Protein AF-A0A0U9H890-F1 (afdb_monomer_lite)

InterPro domains:
  IPR058676 YuzK [PF26149] (34-78)

Foldseek 3Di:
DDDDPPDPPPPPPPDDDDPDDPPPDPPPPDDPVNQVVCCVPPVDGVVCCVPDPVNVVVVVVVVVVVVVVVVVVVVVVVVD

Secondary structure (DSSP, 8-state):
----SS-----------------TT------HHHHHHHHHHHSS-HHHHHH-HHHHHHHHHHHHHHHHHHHHHHHHHTT-

Organism: NCBI:txid171693

Sequence (80 aa):
MFRVPYCDTFIHVHKTKGWFTINSGISMNYTPEMEKGMQQAHKVPYAEYERKLETRLEVEKSRQKEYEKSKALINNLDKM

pLDDT: mean 71.38, std 22.78, range [26.33, 95.38]

Radius of gyration: 18.0 Å; chains: 1; bounding box: 29×30×60 Å

Structure (mmCIF, N/CA/C/O backbone):
data_AF-A0A0U9H890-F1
#
_entry.id   AF-A0A0U9H890-F1
#
loop_
_atom_site.group_PDB
_atom_site.id
_atom_site.type_symbol
_atom_site.label_atom_id
_atom_site.label_alt_id
_atom_site.label_comp_id
_atom_site.label_asym_id
_atom_site.label_entity_id
_atom_site.label_seq_id
_atom_site.pdbx_PDB_ins_code
_atom_site.Cartn_x
_atom_site.Cartn_y
_atom_site.Cartn_z
_atom_site.occupancy
_atom_site.B_iso_or_equiv
_atom_site.auth_seq_id
_atom_site.auth_comp_id
_atom_site.auth_asym_id
_atom_site.auth_atom_id
_atom_site.pdbx_PDB_model_num
ATOM 1 N N . MET A 1 1 ? -14.043 15.319 9.817 1.00 32.97 1 MET A N 1
ATOM 2 C CA . MET A 1 1 ? -13.563 15.704 8.473 1.00 32.97 1 MET A CA 1
ATOM 3 C C . MET A 1 1 ? -12.074 15.382 8.431 1.00 32.97 1 MET A C 1
ATOM 5 O O . MET A 1 1 ? -11.288 16.173 8.925 1.00 32.97 1 MET A O 1
ATOM 9 N N . PHE A 1 2 ? -11.693 14.172 8.005 1.00 27.66 2 PHE A N 1
ATOM 10 C CA . PHE A 1 2 ? -10.291 13.731 8.023 1.00 27.66 2 PHE A CA 1
ATOM 11 C C . PHE A 1 2 ? -9.725 13.776 6.606 1.00 27.66 2 PHE A C 1
ATOM 13 O O . PHE A 1 2 ? -10.187 13.063 5.719 1.00 27.66 2 PHE A O 1
ATOM 20 N N . ARG A 1 3 ? -8.770 14.686 6.413 1.00 26.33 3 ARG A N 1
ATOM 21 C CA . ARG A 1 3 ? -8.034 14.941 5.176 1.00 26.33 3 ARG A CA 1
ATOM 22 C C . ARG A 1 3 ? -6.857 13.970 5.122 1.00 26.33 3 ARG A C 1
ATOM 24 O O . ARG A 1 3 ? -6.020 13.982 6.020 1.00 26.33 3 ARG A O 1
ATOM 31 N N . VAL A 1 4 ? -6.826 13.109 4.109 1.00 36.38 4 VAL A N 1
ATOM 32 C CA . VAL A 1 4 ? -5.688 12.224 3.830 1.00 36.38 4 VAL A CA 1
ATOM 33 C C . VAL A 1 4 ? -4.579 13.096 3.216 1.00 36.38 4 VAL A C 1
ATOM 35 O O . VAL A 1 4 ? -4.846 13.749 2.211 1.00 36.38 4 VAL A O 1
ATOM 38 N N . PRO A 1 5 ? -3.368 13.186 3.800 1.00 38.25 5 PRO A N 1
ATOM 39 C CA . PRO A 1 5 ? -2.363 14.184 3.409 1.00 38.25 5 PRO A CA 1
ATOM 40 C C . PRO A 1 5 ? -1.483 13.775 2.215 1.00 38.25 5 PRO A C 1
ATOM 42 O O . PRO A 1 5 ? -0.419 14.352 2.015 1.00 38.25 5 PRO A O 1
ATOM 45 N N . TYR A 1 6 ? -1.900 12.809 1.398 1.00 44.34 6 TYR A N 1
ATOM 46 C CA . TYR A 1 6 ? -1.165 12.427 0.195 1.00 44.34 6 TYR A CA 1
ATOM 47 C C . TYR A 1 6 ? -2.111 12.477 -1.003 1.00 44.34 6 TYR A C 1
ATOM 49 O O . TYR A 1 6 ? -3.112 11.769 -1.016 1.00 44.34 6 TYR A O 1
ATOM 57 N N . CYS A 1 7 ? -1.758 13.316 -1.986 1.00 36.19 7 CYS A N 1
ATOM 58 C CA . CYS A 1 7 ? -2.448 13.572 -3.261 1.00 36.19 7 CYS A CA 1
ATOM 59 C C . CYS A 1 7 ? -3.429 14.765 -3.314 1.00 36.19 7 CYS A C 1
ATOM 61 O O . CYS A 1 7 ? -4.463 14.672 -3.963 1.00 36.19 7 CYS A O 1
ATOM 63 N N . ASP A 1 8 ? -3.054 15.930 -2.774 1.00 36.53 8 ASP A N 1
ATOM 64 C CA . ASP A 1 8 ? -3.575 17.216 -3.280 1.00 36.53 8 ASP A CA 1
ATOM 65 C C . ASP A 1 8 ? -2.675 17.726 -4.427 1.00 36.53 8 ASP A C 1
ATOM 67 O O . ASP A 1 8 ? -2.082 18.799 -4.360 1.00 36.53 8 ASP A O 1
ATOM 71 N N . THR A 1 9 ? -2.549 16.956 -5.511 1.00 42.88 9 THR A N 1
ATOM 72 C CA . THR A 1 9 ? -2.244 17.557 -6.816 1.00 42.88 9 THR A CA 1
ATOM 73 C C . THR A 1 9 ? -3.577 17.804 -7.496 1.00 42.88 9 THR A C 1
ATOM 75 O O . THR A 1 9 ? -4.138 16.940 -8.163 1.00 42.88 9 THR A O 1
ATOM 78 N N . PHE A 1 10 ? -4.115 19.006 -7.288 1.00 36.94 10 PHE A N 1
ATOM 79 C CA . PHE A 1 10 ? -5.186 19.556 -8.108 1.00 36.94 10 PHE A CA 1
ATOM 80 C C . PHE A 1 10 ? -4.644 19.628 -9.539 1.00 36.94 10 PHE A C 1
ATOM 82 O O . PHE A 1 10 ? -3.972 20.589 -9.914 1.00 36.94 10 PHE A O 1
ATOM 89 N N . ILE A 1 11 ? -4.830 18.555 -10.311 1.00 43.00 11 ILE A N 1
ATOM 90 C CA . ILE A 1 11 ? -4.373 18.484 -11.692 1.00 43.00 11 ILE A CA 1
ATOM 91 C C . ILE A 1 11 ? -5.191 19.536 -12.439 1.00 43.00 11 ILE A C 1
ATOM 93 O O . ILE A 1 11 ? -6.359 19.322 -12.756 1.00 43.00 11 ILE A O 1
ATOM 97 N N . HIS A 1 12 ? -4.601 20.707 -12.678 1.00 32.72 12 HIS A N 1
ATOM 98 C CA . HIS A 1 12 ? -5.107 21.628 -13.684 1.00 32.72 12 HIS A CA 1
ATOM 99 C C . HIS A 1 12 ? -5.002 20.892 -15.019 1.00 32.72 12 HIS A C 1
ATOM 101 O O . HIS A 1 12 ? -3.933 20.812 -15.624 1.00 32.72 12 HIS A O 1
ATOM 107 N N . VAL A 1 13 ? -6.107 20.282 -15.449 1.00 43.78 13 VAL A N 1
ATOM 108 C CA . VAL A 1 13 ? -6.212 19.634 -16.755 1.00 43.78 13 VAL A CA 1
ATOM 109 C C . VAL A 1 13 ? -6.246 20.737 -17.809 1.00 43.78 13 VAL A C 1
ATOM 111 O O . VAL A 1 13 ? -7.306 21.176 -18.251 1.00 43.78 13 VAL A O 1
ATOM 114 N N . HIS A 1 14 ? -5.072 21.199 -18.232 1.00 35.03 14 HIS A N 1
ATOM 115 C CA . HIS A 1 14 ? -4.948 21.910 -19.495 1.00 35.03 14 HIS A CA 1
ATOM 116 C C . HIS A 1 14 ? -5.152 20.894 -20.623 1.00 35.03 14 HIS A C 1
ATOM 118 O O . HIS A 1 14 ? -4.258 20.122 -20.963 1.00 35.03 14 HIS A O 1
ATOM 124 N N . LYS A 1 15 ? -6.355 20.871 -21.210 1.00 46.75 15 LYS A N 1
ATOM 125 C CA . LYS A 1 15 ? -6.577 20.202 -22.495 1.00 46.75 15 LYS A CA 1
ATOM 126 C C . LYS A 1 15 ? -5.888 21.014 -23.589 1.00 46.75 15 LYS A C 1
ATOM 128 O O . LYS A 1 15 ? -6.459 21.982 -24.084 1.00 46.75 15 LYS A O 1
ATOM 133 N N . THR A 1 16 ? -4.716 20.581 -24.030 1.00 40.97 16 THR A N 1
ATOM 134 C CA . THR A 1 16 ? -4.181 20.978 -25.336 1.00 40.97 16 THR A CA 1
ATOM 135 C C . THR A 1 16 ? -4.063 19.748 -26.225 1.00 40.97 16 THR A C 1
ATOM 137 O O . THR A 1 16 ? -3.473 18.728 -25.884 1.00 40.97 16 THR A O 1
ATOM 140 N N . LYS A 1 17 ? -4.765 19.831 -27.357 1.00 46.12 17 LYS A N 1
ATOM 141 C CA . LYS A 1 17 ? -4.819 18.824 -28.413 1.00 46.12 17 LYS A CA 1
ATOM 142 C C . LYS A 1 17 ? -3.469 18.795 -29.127 1.00 46.12 17 LYS A C 1
ATOM 144 O O . LYS A 1 17 ? -2.997 19.849 -29.543 1.00 46.12 17 LYS A O 1
ATOM 149 N N . GLY A 1 18 ? -2.906 17.615 -29.355 1.00 36.44 18 GLY A N 1
ATOM 150 C CA . GLY A 1 18 ? -1.794 17.483 -30.288 1.00 36.44 18 GLY A CA 1
ATOM 151 C C . GLY A 1 18 ? -1.118 16.122 -30.251 1.00 36.44 18 GLY A C 1
ATOM 152 O O . GLY A 1 18 ? -0.806 15.605 -29.184 1.00 36.44 18 GLY A O 1
ATOM 153 N N . TRP A 1 19 ? -0.889 15.575 -31.442 1.00 42.03 19 TRP A N 1
ATOM 154 C CA . TRP A 1 19 ? -0.040 14.422 -31.734 1.00 42.03 19 TRP A CA 1
ATOM 155 C C . TRP A 1 19 ? 1.425 14.780 -31.446 1.00 42.03 19 TRP A C 1
ATOM 157 O O . TRP A 1 19 ? 2.206 15.049 -32.354 1.00 42.03 19 TRP A O 1
ATOM 167 N N . PHE A 1 20 ? 1.794 14.868 -30.172 1.00 40.16 20 PHE A N 1
ATOM 168 C CA . PHE A 1 20 ? 3.180 15.061 -29.769 1.00 40.16 20 PHE A CA 1
ATOM 169 C C . PHE A 1 20 ? 3.704 13.729 -29.253 1.00 40.16 20 PHE A C 1
ATOM 171 O O . PHE A 1 20 ? 3.182 13.174 -28.288 1.00 40.16 20 PHE A O 1
ATOM 178 N N . THR A 1 21 ? 4.718 13.207 -29.944 1.00 41.09 21 THR A N 1
ATOM 179 C CA . THR A 1 21 ? 5.609 12.149 -29.465 1.00 41.09 21 THR A CA 1
ATOM 180 C C . THR A 1 21 ? 5.884 12.372 -27.987 1.00 41.09 21 THR A C 1
ATOM 182 O O . THR A 1 21 ? 6.512 13.367 -27.619 1.00 41.09 21 THR A O 1
ATOM 185 N N . ILE A 1 22 ? 5.386 11.475 -27.134 1.00 57.06 22 ILE A N 1
ATOM 186 C CA .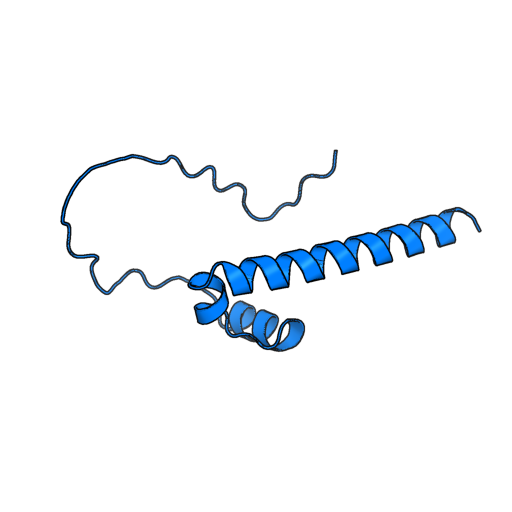 ILE A 1 22 ? 5.737 11.513 -25.720 1.00 57.06 22 ILE A CA 1
ATOM 187 C C . ILE A 1 22 ? 7.209 11.131 -25.693 1.00 57.06 22 ILE A C 1
ATOM 189 O O . ILE A 1 22 ? 7.551 9.965 -25.879 1.00 57.06 22 ILE A O 1
ATOM 193 N N . ASN A 1 23 ? 8.073 12.140 -25.575 1.00 50.72 23 ASN A N 1
ATOM 194 C CA . ASN A 1 23 ? 9.496 11.958 -25.362 1.00 50.72 23 ASN A CA 1
ATOM 195 C C . ASN A 1 23 ? 9.671 10.856 -24.316 1.00 50.72 23 ASN A C 1
ATOM 197 O O . ASN A 1 23 ? 9.161 10.955 -23.197 1.00 50.72 23 ASN A O 1
ATOM 201 N N . SER A 1 24 ? 10.358 9.797 -24.720 1.00 55.19 24 SER A N 1
ATOM 202 C CA . SER A 1 24 ? 10.872 8.707 -23.900 1.00 55.19 24 SER A CA 1
ATOM 203 C C . SER A 1 24 ? 11.834 9.269 -22.846 1.00 55.19 24 SER A C 1
ATOM 205 O O . SER A 1 24 ? 13.047 9.170 -22.984 1.00 55.19 24 SER A O 1
ATOM 207 N N . GLY A 1 25 ? 11.286 9.956 -21.841 1.00 47.56 25 GLY A N 1
ATOM 208 C CA . GLY A 1 25 ? 12.061 10.786 -20.921 1.00 47.56 25 GLY A CA 1
ATOM 209 C C . GLY A 1 25 ? 11.281 11.422 -19.767 1.00 47.56 25 GLY A C 1
ATOM 210 O O . GLY A 1 25 ? 11.835 12.273 -19.081 1.00 47.56 25 GLY A O 1
ATOM 211 N N . ILE A 1 26 ? 10.033 11.021 -19.493 1.00 50.88 26 ILE A N 1
ATOM 212 C CA . ILE A 1 26 ? 9.442 11.277 -18.170 1.00 50.88 26 ILE A CA 1
ATOM 213 C C . ILE A 1 26 ? 9.930 10.146 -17.266 1.00 50.88 26 ILE A C 1
ATOM 215 O O . ILE A 1 26 ? 9.272 9.122 -17.106 1.00 50.88 26 ILE A O 1
ATOM 219 N N . SER A 1 27 ? 11.141 10.313 -16.734 1.00 51.41 27 SER A N 1
ATOM 220 C CA . SER A 1 27 ? 11.602 9.564 -15.568 1.00 51.41 27 SER A CA 1
ATOM 221 C C . SER A 1 27 ? 10.633 9.881 -14.433 1.00 51.41 27 SER A C 1
ATOM 223 O O . SER A 1 27 ? 10.761 10.917 -13.780 1.00 51.41 27 SER A O 1
ATOM 225 N N . MET A 1 28 ? 9.609 9.044 -14.240 1.00 55.47 28 MET A N 1
ATOM 226 C CA . MET A 1 28 ? 8.824 9.083 -13.014 1.00 55.47 28 MET A CA 1
ATOM 227 C C . MET A 1 28 ? 9.812 8.908 -11.866 1.00 55.47 28 MET A C 1
ATOM 229 O O . MET A 1 28 ? 10.436 7.859 -11.733 1.00 55.47 28 MET A O 1
ATOM 233 N N . ASN A 1 29 ? 9.984 9.955 -11.064 1.00 61.66 29 ASN A N 1
ATOM 234 C CA . ASN A 1 29 ? 10.813 9.917 -9.869 1.00 61.66 29 ASN A CA 1
ATOM 235 C C . ASN A 1 29 ? 10.077 9.115 -8.785 1.00 61.66 29 ASN A C 1
ATOM 237 O O . ASN A 1 29 ? 9.612 9.681 -7.799 1.00 61.66 29 ASN A O 1
ATOM 241 N N . TYR A 1 30 ? 9.897 7.811 -8.993 1.00 67.06 30 TYR A N 1
ATOM 242 C CA . TYR A 1 30 ? 9.524 6.897 -7.923 1.00 67.06 30 TYR A CA 1
ATOM 243 C C . TYR A 1 30 ? 10.814 6.424 -7.261 1.00 67.06 30 TYR A C 1
ATOM 245 O O . TYR A 1 30 ? 11.792 6.089 -7.932 1.00 67.06 30 TYR A O 1
ATOM 253 N N . THR A 1 31 ? 10.857 6.472 -5.934 1.00 79.81 31 THR A N 1
ATOM 254 C CA . THR A 1 31 ? 12.077 6.1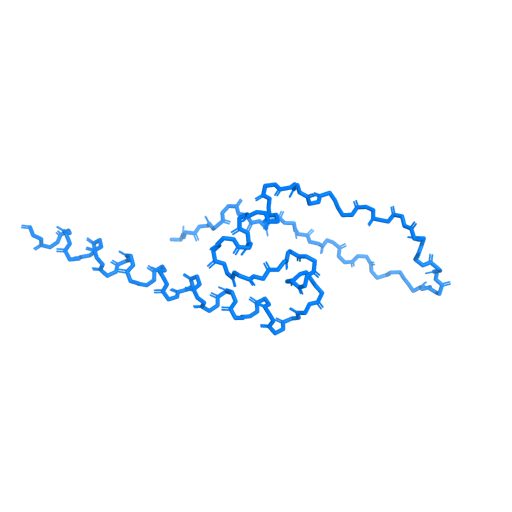19 -5.214 1.00 79.81 31 THR A CA 1
ATOM 255 C C . THR A 1 31 ? 12.166 4.598 -5.037 1.00 79.81 31 THR A C 1
ATOM 257 O O . THR A 1 31 ? 11.131 3.919 -5.003 1.00 79.81 31 THR A O 1
ATOM 260 N N . PRO A 1 32 ? 13.373 4.024 -4.893 1.00 80.69 32 PRO A N 1
ATOM 261 C CA . PRO A 1 32 ? 13.537 2.599 -4.597 1.00 80.69 32 PRO A CA 1
ATOM 262 C C . PRO A 1 32 ? 12.756 2.146 -3.353 1.00 80.69 32 PRO A C 1
ATOM 264 O O . PRO A 1 32 ? 12.328 0.998 -3.256 1.00 80.69 32 PRO A O 1
ATOM 267 N N . GLU A 1 33 ? 12.526 3.053 -2.404 1.00 82.75 33 GLU A N 1
ATOM 268 C CA . GLU A 1 33 ? 11.743 2.812 -1.195 1.00 82.75 33 GLU A CA 1
ATOM 269 C C . GLU A 1 33 ? 10.252 2.639 -1.492 1.00 82.75 33 GLU A C 1
ATOM 271 O O . GLU A 1 33 ? 9.604 1.818 -0.845 1.00 82.75 33 GLU A O 1
ATOM 276 N N . MET A 1 34 ? 9.706 3.357 -2.478 1.00 83.31 34 MET A N 1
ATOM 277 C CA . MET A 1 34 ? 8.313 3.188 -2.904 1.00 83.31 34 MET A CA 1
ATOM 278 C C . MET A 1 34 ? 8.097 1.822 -3.556 1.00 83.31 34 MET A C 1
ATOM 280 O O . MET A 1 34 ? 7.134 1.132 -3.223 1.00 83.31 34 MET A O 1
ATOM 284 N N . GLU A 1 35 ? 9.018 1.410 -4.432 1.00 84.81 35 GLU A N 1
ATOM 285 C CA . GLU A 1 35 ? 9.023 0.076 -5.043 1.00 84.81 35 GLU A CA 1
ATOM 286 C C . GLU A 1 35 ? 9.104 -1.008 -3.961 1.00 84.81 35 GLU A C 1
ATOM 288 O O . GLU A 1 35 ? 8.275 -1.916 -3.903 1.00 84.81 35 GLU A O 1
ATOM 293 N N . LYS A 1 36 ? 10.050 -0.859 -3.027 1.00 87.44 36 LYS A N 1
ATOM 294 C CA . LYS A 1 36 ? 10.214 -1.773 -1.895 1.00 87.44 36 LYS A CA 1
ATOM 295 C C . LYS A 1 36 ? 8.956 -1.842 -1.027 1.00 87.44 36 LYS A C 1
ATOM 297 O O . LYS A 1 36 ? 8.544 -2.936 -0.655 1.00 87.44 36 LYS A O 1
ATOM 302 N N . GLY A 1 37 ? 8.343 -0.702 -0.716 1.00 88.38 37 GLY A N 1
ATOM 303 C CA . GLY A 1 37 ? 7.133 -0.629 0.100 1.00 88.38 37 GLY A CA 1
ATOM 304 C C . GLY A 1 37 ? 5.938 -1.305 -0.568 1.00 88.38 37 GLY A C 1
ATOM 305 O O . GLY A 1 37 ? 5.252 -2.106 0.065 1.00 88.38 37 GLY A O 1
ATOM 306 N N . MET A 1 38 ? 5.729 -1.054 -1.862 1.00 88.81 38 MET A N 1
ATOM 307 C CA . MET A 1 38 ? 4.662 -1.699 -2.633 1.00 88.81 38 MET A CA 1
ATOM 308 C C . MET A 1 38 ? 4.875 -3.208 -2.755 1.00 88.81 38 MET A C 1
ATOM 310 O O . MET A 1 38 ? 3.943 -3.977 -2.510 1.00 88.81 38 MET A O 1
ATOM 314 N N . GLN A 1 39 ? 6.105 -3.648 -3.028 1.00 87.88 39 GLN A N 1
ATOM 315 C CA . GLN A 1 39 ? 6.426 -5.068 -3.125 1.00 87.88 39 GLN A CA 1
ATOM 316 C C . GLN A 1 39 ? 6.263 -5.788 -1.778 1.00 87.88 39 GLN A C 1
ATOM 318 O O . GLN A 1 39 ? 5.780 -6.919 -1.734 1.00 87.88 39 GLN A O 1
ATOM 323 N N . GLN A 1 40 ? 6.626 -5.145 -0.667 1.00 89.75 40 GLN A N 1
ATOM 324 C CA . GLN A 1 40 ? 6.472 -5.720 0.671 1.00 89.75 40 GLN A CA 1
ATOM 325 C C . GLN A 1 40 ? 5.008 -5.787 1.121 1.00 89.75 40 GLN A C 1
ATOM 327 O O . GLN A 1 40 ? 4.589 -6.808 1.662 1.00 89.75 40 GLN A O 1
ATOM 332 N N . ALA A 1 41 ? 4.232 -4.723 0.901 1.00 88.00 41 ALA A N 1
ATOM 333 C CA . ALA A 1 41 ? 2.860 -4.622 1.397 1.00 88.00 41 ALA A CA 1
ATOM 334 C C . ALA A 1 41 ? 1.838 -5.317 0.485 1.00 88.00 41 ALA A C 1
ATOM 336 O O . ALA A 1 41 ? 0.942 -6.012 0.960 1.00 88.00 41 ALA A O 1
ATOM 337 N N . HIS A 1 42 ? 1.977 -5.137 -0.827 1.00 85.06 42 HIS A N 1
ATOM 338 C CA . HIS A 1 42 ? 0.966 -5.518 -1.813 1.00 85.06 42 HIS A CA 1
ATOM 3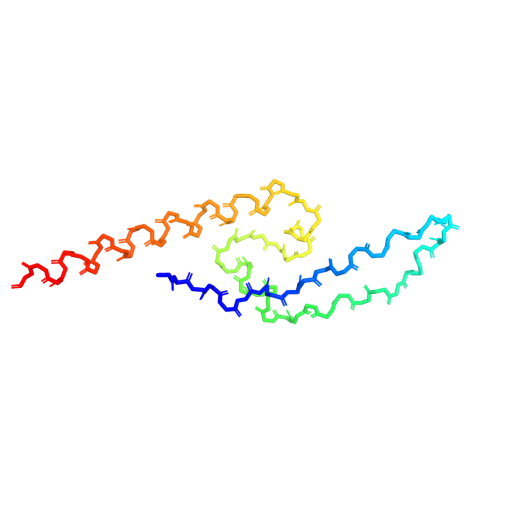39 C C . HIS A 1 42 ? 1.472 -6.544 -2.833 1.00 85.06 42 HIS A C 1
ATOM 341 O O . HIS A 1 42 ? 0.683 -7.017 -3.644 1.00 85.06 42 HIS A O 1
ATOM 347 N N . LYS A 1 43 ? 2.759 -6.931 -2.774 1.00 90.44 43 LYS A N 1
ATOM 348 C CA . LYS A 1 43 ? 3.400 -7.909 -3.678 1.00 90.44 43 LYS A CA 1
ATOM 349 C C . LYS A 1 43 ? 3.312 -7.540 -5.161 1.00 90.44 43 LYS A C 1
ATOM 351 O O . LYS A 1 43 ? 3.420 -8.418 -6.015 1.00 90.44 43 LYS A O 1
ATOM 356 N N . VAL A 1 44 ? 3.127 -6.254 -5.447 1.00 86.81 44 VAL A N 1
ATOM 357 C CA . VAL A 1 44 ? 3.070 -5.707 -6.801 1.00 86.81 44 VAL A CA 1
ATOM 358 C C . VAL A 1 44 ? 4.145 -4.635 -6.965 1.00 86.81 44 VAL A C 1
ATOM 360 O O . VAL A 1 44 ? 4.331 -3.825 -6.048 1.00 86.81 44 VAL A O 1
ATOM 363 N N . PRO A 1 45 ? 4.829 -4.593 -8.119 1.00 85.75 45 PRO A N 1
ATOM 364 C CA . PRO A 1 45 ? 5.787 -3.541 -8.402 1.00 85.75 45 PRO A CA 1
ATOM 365 C C . PRO A 1 45 ? 5.066 -2.211 -8.638 1.00 85.75 45 PRO A C 1
ATOM 367 O O . PRO A 1 45 ? 3.932 -2.169 -9.135 1.00 85.75 45 PRO A O 1
ATOM 370 N N . TYR A 1 46 ? 5.728 -1.097 -8.324 1.00 83.56 46 TYR A N 1
ATOM 371 C CA . TYR A 1 46 ? 5.127 0.232 -8.454 1.00 83.56 46 TYR A CA 1
ATOM 372 C C . TYR A 1 46 ? 4.774 0.547 -9.912 1.00 83.56 46 TYR A C 1
ATOM 374 O O . TYR A 1 46 ? 3.699 1.072 -10.188 1.00 83.56 46 TYR A O 1
ATOM 382 N N . ALA A 1 47 ? 5.633 0.156 -10.856 1.00 83.06 47 ALA A N 1
ATOM 383 C CA . ALA A 1 47 ? 5.401 0.374 -12.285 1.00 83.06 47 ALA A CA 1
ATOM 384 C C . ALA A 1 47 ? 4.131 -0.330 -12.807 1.00 83.06 47 ALA A C 1
ATOM 386 O O . ALA A 1 47 ? 3.490 0.146 -13.745 1.00 83.06 47 ALA A O 1
ATOM 387 N N . GLU A 1 48 ? 3.749 -1.463 -12.212 1.00 84.25 48 GLU A N 1
ATOM 388 C CA . GLU A 1 48 ? 2.508 -2.160 -12.561 1.00 84.25 48 GLU A CA 1
ATOM 389 C C . GLU A 1 48 ? 1.293 -1.480 -11.934 1.00 84.25 48 GLU A C 1
ATOM 391 O O . GLU A 1 48 ? 0.297 -1.244 -12.622 1.00 84.25 48 GLU A O 1
ATOM 396 N N . TYR A 1 49 ? 1.411 -1.091 -10.664 1.00 85.50 49 TYR A N 1
ATOM 397 C CA . TYR A 1 49 ? 0.407 -0.288 -9.975 1.00 85.50 49 TYR A CA 1
ATOM 398 C C . TYR A 1 49 ? 0.124 1.035 -10.704 1.00 85.50 49 TYR A C 1
ATOM 400 O O . TYR A 1 49 ? -1.029 1.417 -10.861 1.00 85.50 49 TYR A O 1
ATOM 408 N N . GLU A 1 50 ? 1.143 1.733 -11.201 1.00 81.69 50 GLU A N 1
ATOM 409 C CA . GLU A 1 50 ? 0.977 3.008 -11.905 1.00 81.69 50 GLU A CA 1
ATOM 410 C C . GLU A 1 50 ? 0.161 2.853 -13.202 1.00 81.69 50 GLU A C 1
ATOM 412 O O . GLU A 1 50 ? -0.719 3.666 -13.499 1.00 81.69 50 GLU A O 1
ATOM 417 N N . ARG A 1 51 ? 0.434 1.786 -13.962 1.00 84.12 51 ARG A N 1
ATOM 418 C CA . ARG A 1 51 ? -0.104 1.582 -15.315 1.00 84.12 51 ARG A CA 1
ATOM 419 C C . ARG A 1 51 ? -1.475 0.912 -15.336 1.00 84.12 51 ARG A C 1
ATOM 421 O O . ARG A 1 51 ? -2.250 1.164 -16.258 1.00 84.12 51 ARG A O 1
ATOM 428 N N . LYS A 1 52 ? -1.779 0.044 -14.367 1.00 87.00 52 LYS A N 1
ATOM 429 C CA . LYS A 1 52 ? -3.010 -0.761 -14.352 1.00 87.00 52 LYS A CA 1
ATOM 430 C C . LYS A 1 52 ? -4.019 -0.219 -13.343 1.00 87.00 52 LYS A C 1
ATOM 432 O O . LYS A 1 52 ? -3.827 -0.306 -12.134 1.00 87.00 52 LYS A O 1
ATOM 437 N N . LEU A 1 53 ? -5.151 0.282 -13.843 1.00 88.75 53 LEU A N 1
ATOM 438 C CA . LEU A 1 53 ? -6.240 0.789 -12.997 1.00 88.75 53 LEU A CA 1
ATOM 439 C C . LEU A 1 53 ? -6.789 -0.283 -12.042 1.00 88.75 53 LEU A C 1
ATOM 441 O O . LEU A 1 53 ? -7.068 0.012 -10.885 1.00 88.75 53 LEU A O 1
ATOM 445 N N . GLU A 1 54 ? -6.916 -1.521 -12.510 1.00 89.25 54 GLU A N 1
ATOM 446 C CA . GLU A 1 54 ? -7.408 -2.648 -11.708 1.00 89.25 54 GLU A CA 1
ATOM 447 C C . GLU A 1 54 ? -6.526 -2.898 -10.481 1.00 89.25 54 GLU A C 1
ATOM 449 O O . GLU A 1 54 ? -7.033 -2.971 -9.362 1.00 89.25 54 GLU A O 1
ATOM 454 N N . THR A 1 55 ? -5.204 -2.910 -10.675 1.00 85.06 55 THR A N 1
ATOM 455 C CA . THR A 1 55 ? -4.212 -3.053 -9.601 1.00 85.06 55 THR A CA 1
ATOM 456 C C . THR A 1 55 ? -4.325 -1.919 -8.581 1.00 85.06 55 THR A C 1
ATOM 458 O O . THR A 1 55 ? -4.245 -2.156 -7.376 1.00 85.06 55 THR A O 1
ATOM 461 N N . ARG A 1 56 ? -4.589 -0.683 -9.028 1.00 87.81 56 ARG A N 1
ATOM 462 C CA . ARG A 1 56 ? -4.825 0.448 -8.112 1.00 87.81 56 ARG A CA 1
ATOM 463 C C . ARG A 1 56 ? -6.080 0.257 -7.277 1.00 87.81 56 ARG A C 1
ATOM 465 O O . ARG A 1 56 ? -6.059 0.492 -6.073 1.00 87.81 56 ARG A O 1
ATOM 472 N N . LEU A 1 57 ? -7.167 -0.174 -7.911 1.00 92.50 57 LEU A N 1
ATOM 473 C CA . LEU A 1 57 ? -8.436 -0.405 -7.227 1.00 92.50 57 LEU A CA 1
ATOM 474 C C . LEU A 1 57 ? -8.326 -1.518 -6.181 1.00 92.50 57 LEU A C 1
ATOM 476 O O . LEU A 1 57 ? -8.948 -1.419 -5.127 1.00 92.50 57 LEU A O 1
ATOM 480 N N . GLU A 1 58 ? -7.547 -2.564 -6.445 1.00 92.19 58 GLU A N 1
ATOM 481 C CA . GLU A 1 58 ? -7.308 -3.642 -5.484 1.00 92.19 58 GLU A CA 1
ATOM 482 C C . GLU A 1 58 ? -6.553 -3.154 -4.239 1.00 92.19 58 GLU A C 1
ATOM 484 O O . GLU A 1 58 ? -6.987 -3.407 -3.111 1.00 92.19 58 GLU A O 1
ATOM 489 N N . VAL A 1 59 ? -5.480 -2.384 -4.436 1.00 89.50 59 VAL A N 1
ATOM 490 C CA . VAL A 1 59 ? -4.700 -1.789 -3.341 1.00 89.50 59 VAL A CA 1
ATOM 491 C C . VAL A 1 59 ? -5.568 -0.866 -2.482 1.00 89.50 59 VAL A C 1
ATOM 493 O O . VAL A 1 59 ? -5.577 -0.995 -1.256 1.00 89.50 59 VAL A O 1
ATOM 496 N N . GLU A 1 60 ? -6.356 0.015 -3.103 1.00 91.44 60 GLU A N 1
ATOM 497 C CA . GLU A 1 60 ? -7.226 0.943 -2.368 1.00 91.44 60 GLU A CA 1
ATOM 498 C C . GLU A 1 60 ? -8.356 0.223 -1.615 1.00 91.44 60 GLU A C 1
ATOM 500 O O . GLU A 1 60 ? -8.678 0.585 -0.482 1.00 91.44 60 GLU A O 1
ATOM 505 N N . LYS A 1 61 ? -8.906 -0.869 -2.167 1.00 93.00 61 LYS A N 1
ATOM 506 C CA . LYS A 1 61 ? -9.852 -1.730 -1.434 1.00 93.00 61 LYS A CA 1
ATOM 507 C C . LYS A 1 61 ? -9.211 -2.361 -0.195 1.00 93.00 61 LYS A C 1
ATOM 509 O O . LYS A 1 61 ? -9.853 -2.414 0.856 1.00 93.00 61 LYS A O 1
ATOM 514 N N . SER A 1 62 ? -7.964 -2.833 -0.295 1.00 90.75 62 SER A N 1
ATOM 515 C CA . SER A 1 62 ? -7.239 -3.383 0.861 1.00 90.75 62 SER A CA 1
ATOM 516 C C . SER A 1 62 ? -7.022 -2.321 1.939 1.00 90.75 62 SER A C 1
ATOM 518 O O . SER A 1 62 ? -7.338 -2.558 3.107 1.00 90.75 62 SER A O 1
ATOM 520 N N . ARG A 1 63 ? -6.573 -1.123 1.541 1.00 90.25 63 ARG A N 1
ATOM 521 C CA . ARG A 1 63 ? -6.366 0.018 2.447 1.00 90.25 63 ARG A CA 1
ATOM 522 C C . ARG A 1 63 ? -7.638 0.406 3.188 1.00 90.25 63 ARG A C 1
ATOM 524 O O . ARG A 1 63 ? -7.607 0.590 4.404 1.00 90.25 63 ARG A O 1
ATOM 531 N N . GLN A 1 64 ? -8.767 0.460 2.485 1.00 94.19 64 GLN A N 1
ATOM 532 C CA . GLN A 1 64 ? -10.058 0.757 3.101 1.00 94.19 64 GLN A CA 1
ATOM 533 C C . GLN A 1 64 ? -10.441 -0.291 4.158 1.00 94.19 64 GLN A C 1
ATOM 535 O O . GLN A 1 64 ? -10.844 0.059 5.268 1.00 94.19 64 GLN A O 1
ATOM 540 N N . LYS A 1 65 ? -10.252 -1.581 3.857 1.00 93.94 65 LYS A N 1
ATOM 541 C CA . LYS A 1 65 ? -10.541 -2.677 4.794 1.00 93.94 65 LYS A CA 1
ATOM 542 C C . LYS A 1 65 ? -9.666 -2.617 6.050 1.00 93.94 65 LYS A C 1
ATOM 544 O O . LYS A 1 65 ? -10.138 -2.905 7.149 1.00 93.94 65 LYS A O 1
ATOM 549 N N . GLU A 1 66 ? -8.388 -2.279 5.906 1.00 91.88 66 GLU A N 1
ATOM 550 C CA . GLU A 1 66 ? -7.465 -2.103 7.035 1.00 91.88 66 GLU A CA 1
ATOM 551 C C . GLU A 1 66 ? -7.847 -0.901 7.903 1.00 91.88 66 GLU A C 1
ATOM 553 O O . GLU A 1 66 ? -7.882 -1.018 9.130 1.00 91.88 66 GLU A O 1
ATOM 558 N N . TYR A 1 67 ? -8.212 0.219 7.277 1.00 93.81 67 TYR A N 1
ATOM 559 C CA . TYR A 1 67 ? -8.696 1.405 7.977 1.00 93.81 67 TYR A CA 1
ATOM 560 C C . TYR A 1 67 ? -9.957 1.110 8.800 1.00 93.81 67 TYR A C 1
ATOM 562 O O . TYR A 1 67 ? -10.033 1.475 9.973 1.00 93.81 67 TYR A O 1
ATOM 570 N N . GLU A 1 68 ? -10.926 0.391 8.231 1.00 95.38 68 GLU A N 1
ATOM 5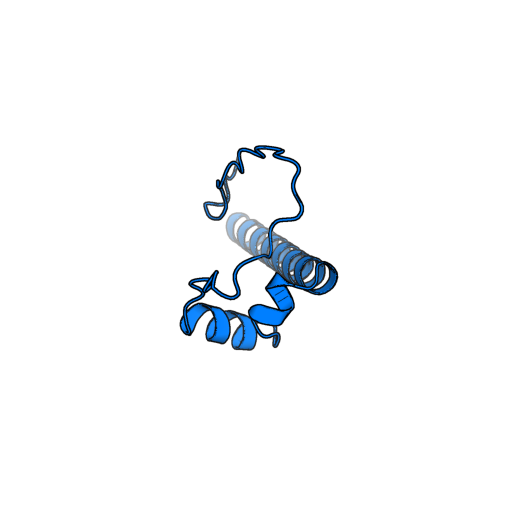71 C CA . GLU A 1 68 ? -12.155 0.002 8.932 1.00 95.38 68 GLU A CA 1
ATOM 572 C C . GLU A 1 68 ? -11.882 -0.907 10.135 1.00 95.38 68 GLU A C 1
ATOM 574 O O . GLU A 1 68 ? -12.438 -0.688 11.214 1.00 95.38 68 GLU A O 1
ATOM 579 N N . LYS A 1 69 ? -10.981 -1.885 9.985 1.00 93.94 69 LYS A N 1
ATOM 580 C CA . LYS A 1 69 ? -10.542 -2.742 11.097 1.00 93.94 69 LYS A CA 1
ATOM 581 C C . LYS A 1 69 ? -9.874 -1.929 12.200 1.00 93.94 69 LYS A C 1
ATOM 583 O O . LYS A 1 69 ? -10.207 -2.105 13.368 1.00 93.94 69 LYS A O 1
ATOM 588 N N . SER A 1 70 ? -8.958 -1.032 11.838 1.00 93.00 70 SER A N 1
ATOM 589 C CA . SER A 1 70 ? -8.274 -0.157 12.792 1.00 93.00 70 SER A CA 1
ATOM 590 C C . SER A 1 70 ? -9.270 0.726 13.546 1.00 93.00 70 SER A C 1
ATOM 592 O O . SER A 1 70 ? -9.243 0.788 14.773 1.00 93.00 70 SER A O 1
ATOM 594 N N . LYS A 1 71 ? -10.230 1.321 12.831 1.00 94.31 71 LYS A N 1
ATOM 595 C CA . LYS A 1 71 ? -11.298 2.128 13.424 1.00 94.31 71 LYS A CA 1
ATOM 596 C C . LYS A 1 71 ? -12.150 1.326 14.410 1.00 94.31 71 LYS A C 1
ATOM 598 O O . LYS A 1 71 ? -12.472 1.832 15.482 1.00 94.31 71 LYS A O 1
ATOM 603 N N . ALA A 1 72 ? -12.501 0.085 14.070 1.00 93.31 72 ALA A N 1
ATOM 604 C CA . ALA A 1 72 ? -13.247 -0.796 14.964 1.00 93.31 72 ALA A CA 1
ATOM 605 C C . ALA A 1 72 ? -12.454 -1.130 16.238 1.00 93.31 72 ALA A C 1
ATOM 607 O O . ALA A 1 72 ? -13.019 -1.088 17.327 1.00 93.31 72 ALA A O 1
ATOM 608 N N . LEU A 1 73 ? -11.148 -1.400 16.121 1.00 93.25 73 LEU A N 1
ATOM 609 C CA . LEU A 1 73 ? -10.271 -1.646 17.270 1.00 93.25 73 LEU A CA 1
ATOM 610 C C . LEU A 1 73 ? -10.177 -0.425 18.192 1.00 93.25 73 LEU A C 1
ATOM 612 O O . LEU A 1 73 ? -10.368 -0.571 19.394 1.00 93.25 73 LEU A O 1
ATOM 616 N N . ILE A 1 74 ? -9.948 0.769 17.636 1.00 93.81 74 ILE A N 1
ATOM 617 C CA . ILE A 1 74 ? -9.889 2.020 18.410 1.00 93.81 74 ILE 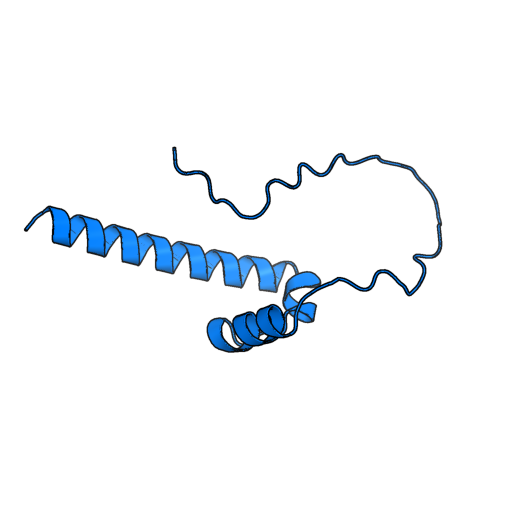A CA 1
A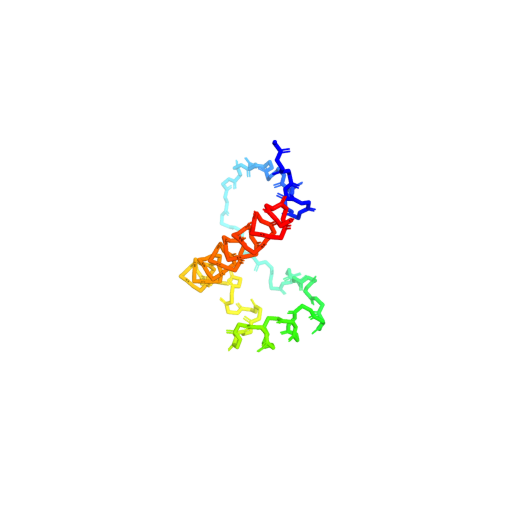TOM 618 C C . ILE A 1 74 ? -11.208 2.250 19.152 1.00 93.81 74 ILE A C 1
ATOM 620 O O . ILE A 1 74 ? -11.201 2.518 20.345 1.00 93.81 74 ILE A O 1
ATOM 624 N N . ASN A 1 75 ? -12.342 2.077 18.472 1.00 92.12 75 ASN A N 1
ATOM 625 C CA . ASN A 1 75 ? -13.662 2.219 19.086 1.00 92.12 75 ASN A CA 1
ATOM 626 C C . ASN A 1 75 ? -13.935 1.177 20.184 1.00 92.12 75 ASN A C 1
ATOM 628 O O . ASN A 1 75 ? -14.712 1.445 21.090 1.00 92.12 75 ASN A O 1
ATOM 632 N N . ASN A 1 76 ? -13.338 -0.014 20.105 1.00 90.25 76 ASN A N 1
ATOM 633 C CA . ASN A 1 76 ? -13.444 -1.008 21.173 1.00 90.25 76 ASN A CA 1
ATOM 634 C C . ASN A 1 76 ? -12.567 -0.643 22.377 1.00 90.25 76 ASN A C 1
ATOM 636 O O . ASN A 1 76 ? -12.998 -0.863 23.502 1.00 90.25 76 ASN A O 1
ATOM 640 N N . LEU A 1 77 ? -11.374 -0.082 22.148 1.00 91.31 77 LEU A N 1
ATOM 641 C CA . LEU A 1 77 ? -10.487 0.394 23.215 1.00 91.31 77 LEU A CA 1
ATOM 642 C C . LEU A 1 77 ? -11.067 1.607 23.949 1.00 91.31 77 LEU A C 1
ATOM 644 O O . LEU A 1 77 ? -10.976 1.668 25.163 1.00 91.31 77 LEU A O 1
ATOM 648 N N . ASP A 1 78 ? -11.689 2.538 23.225 1.00 86.75 78 ASP A N 1
ATOM 649 C CA . ASP A 1 78 ? -12.317 3.742 23.797 1.00 86.75 78 ASP A CA 1
ATOM 650 C C . ASP A 1 78 ? -13.549 3.425 24.669 1.00 86.75 78 ASP A C 1
ATOM 652 O O . ASP A 1 78 ? -13.979 4.235 25.482 1.00 86.75 78 ASP A O 1
ATOM 656 N N . LYS A 1 79 ? -14.138 2.236 24.491 1.00 80.69 79 LYS A N 1
ATOM 657 C CA . LYS A 1 79 ? -15.307 1.759 25.249 1.00 80.69 79 LYS A CA 1
ATOM 658 C C . LYS A 1 79 ? -14.954 0.898 26.467 1.00 80.69 79 LYS A C 1
ATOM 660 O O . LYS A 1 79 ? -15.882 0.426 27.127 1.00 80.69 79 LYS A O 1
ATOM 665 N N . MET A 1 80 ? -13.668 0.646 26.718 1.00 65.88 80 MET A N 1
ATOM 666 C CA . MET A 1 80 ? -13.168 -0.009 27.937 1.00 65.88 80 MET A CA 1
ATOM 667 C C . MET A 1 80 ? -12.871 1.034 29.009 1.00 65.88 80 MET A C 1
ATOM 669 O O . MET A 1 80 ? -13.200 0.746 30.179 1.00 65.88 80 MET A O 1
#